Protein AF-A0A935XB15-F1 (afdb_monomer)

Nearest PDB structures (foldseek):
  5vku-assembly1_A  TM=5.324E-01  e=7.620E+00  Human herpesvirus 5 strain AD169
  7eto-assembly1_A  TM=4.835E-01  e=9.286E+00  Human betaherpesvirus 5

Sequence (62 aa):
MPRDQRSVIIRSYFGRQFGDQHPLAVPGFASVRLLQPIDDFVRRYRGGGWTSYRALVTDGAR

Solvent-accessible surface area (backbone atoms only — not comparable to full-atom values): 3922 Å² total; per-residue (Å²): 130,95,78,59,99,84,39,63,47,79,44,81,48,58,68,45,86,80,79,49,72,55,91,79,56,54,90,97,55,77,53,30,79,30,46,30,51,46,68,60,52,51,54,38,45,75,70,70,43,67,89,39,72,65,50,40,65,59,75,46,46,86

Foldseek 3Di:
DDADQPDWDKDWAADCPPVDDQPQDDPPDGTDIFIAGPVNVVVQVVVVDPPDPVCCCRVRGD

Radius of gyration: 12.69 Å; Cα contacts (8 Å, |Δi|>4): 67; chains: 1; bounding box: 34×19×34 Å

Mean predicted aligned error: 4.0 Å

pLDDT: mean 88.19, std 6.66, range [64.06, 94.5]

Secondary structure (DSSP, 8-state):
----TT-EEEEEEETTTBSBPPTTPPTT-SEEEEEEEHHHHHHHHHTT---SHHHHHHHS--

Structure (mmCIF, N/CA/C/O backbone):
data_AF-A0A935XB15-F1
#
_entry.id   AF-A0A935XB15-F1
#
loop_
_atom_site.group_PDB
_atom_site.id
_atom_site.type_symbol
_atom_site.label_atom_id
_atom_site.label_alt_id
_atom_site.label_comp_id
_atom_site.label_asym_id
_atom_site.label_entity_id
_atom_site.label_seq_id
_atom_site.pdbx_PDB_ins_code
_atom_site.Cartn_x
_atom_site.Cartn_y
_atom_site.Cartn_z
_atom_site.occupancy
_atom_site.B_iso_or_equiv
_atom_site.auth_seq_id
_atom_site.auth_comp_id
_atom_site.auth_asym_id
_atom_site.auth_atom_id
_atom_site.pdbx_PDB_model_num
ATOM 1 N N . MET A 1 1 ? -15.394 14.495 8.469 1.00 64.06 1 MET A N 1
ATOM 2 C CA . MET A 1 1 ? -15.432 13.960 7.092 1.00 64.06 1 MET A CA 1
ATOM 3 C C . MET A 1 1 ? -16.349 12.748 7.097 1.00 64.06 1 MET A C 1
ATOM 5 O O . MET A 1 1 ? -15.993 11.789 7.776 1.00 64.06 1 MET A O 1
ATOM 9 N N . PRO A 1 2 ? -17.521 12.801 6.446 1.00 74.62 2 PRO A N 1
ATOM 10 C CA . PRO A 1 2 ? -18.349 11.616 6.241 1.00 74.62 2 PRO A CA 1
ATOM 11 C C . PRO A 1 2 ? -17.529 10.573 5.481 1.00 74.62 2 PRO A C 1
ATOM 13 O O . PRO A 1 2 ? -16.832 10.923 4.529 1.00 74.62 2 PRO A O 1
ATOM 16 N N . ARG A 1 3 ? -17.545 9.327 5.945 1.00 81.44 3 ARG A N 1
ATOM 17 C CA . ARG A 1 3 ? -16.857 8.203 5.306 1.00 81.44 3 ARG A CA 1
ATOM 18 C C . ARG A 1 3 ? -17.873 7.089 5.148 1.00 81.44 3 ARG A C 1
ATOM 20 O O . ARG A 1 3 ? -18.663 6.860 6.062 1.00 81.44 3 ARG A O 1
ATOM 27 N N . ASP A 1 4 ? -17.843 6.436 4.006 1.00 86.81 4 ASP A N 1
ATOM 28 C CA . ASP A 1 4 ? -18.673 5.282 3.700 1.00 86.81 4 ASP A CA 1
ATOM 29 C C . ASP A 1 4 ? -17.801 4.102 3.250 1.00 86.81 4 ASP A C 1
ATOM 31 O O . ASP A 1 4 ? -16.579 4.213 3.117 1.00 86.81 4 ASP A O 1
ATOM 35 N N . GLN A 1 5 ? -18.445 2.972 2.967 1.00 87.25 5 GLN A N 1
ATOM 36 C CA . GLN A 1 5 ? -17.775 1.736 2.556 1.00 87.25 5 GLN A CA 1
ATOM 37 C C . GLN A 1 5 ? -17.000 1.857 1.228 1.00 87.25 5 GLN A C 1
ATOM 39 O O . GLN A 1 5 ? -16.231 0.962 0.883 1.00 87.25 5 GLN A O 1
ATOM 44 N N . ARG A 1 6 ? -17.197 2.939 0.462 1.00 89.38 6 ARG A N 1
ATOM 45 C CA . ARG A 1 6 ? -16.507 3.204 -0.812 1.00 89.38 6 ARG A CA 1
ATOM 46 C C . ARG A 1 6 ? -15.332 4.162 -0.651 1.00 89.38 6 ARG A C 1
ATOM 48 O O . ARG A 1 6 ? -14.617 4.433 -1.614 1.00 89.38 6 ARG A O 1
ATOM 55 N N . SER A 1 7 ? -15.122 4.682 0.551 1.00 93.19 7 SER A N 1
ATOM 56 C CA . SER A 1 7 ? -14.084 5.663 0.819 1.00 93.19 7 SER A CA 1
ATOM 57 C C . SER A 1 7 ? -12.701 5.004 0.861 1.00 93.19 7 SER A C 1
ATOM 59 O O . SER A 1 7 ? -12.472 4.026 1.578 1.00 93.19 7 SER A O 1
ATOM 61 N N . VAL A 1 8 ? -11.750 5.571 0.115 1.00 93.19 8 VAL A N 1
ATOM 62 C CA . VAL A 1 8 ? -10.383 5.047 -0.021 1.00 93.19 8 VAL A CA 1
ATOM 63 C C . VAL A 1 8 ? -9.332 6.103 0.308 1.00 93.19 8 VAL A C 1
ATOM 65 O O . VAL A 1 8 ? -9.511 7.293 0.057 1.00 93.19 8 VAL A O 1
ATOM 68 N N . ILE A 1 9 ? -8.203 5.648 0.844 1.00 92.25 9 ILE A N 1
ATOM 69 C CA . ILE A 1 9 ? -6.954 6.400 0.903 1.00 92.25 9 ILE A CA 1
ATOM 70 C C . ILE A 1 9 ? -6.182 6.086 -0.375 1.00 92.25 9 ILE A C 1
ATOM 72 O O . ILE A 1 9 ? -5.908 4.921 -0.667 1.00 92.25 9 ILE A O 1
ATOM 76 N N . ILE A 1 10 ? -5.811 7.130 -1.111 1.00 93.44 10 ILE A N 1
ATOM 77 C CA . ILE A 1 10 ? -4.936 7.035 -2.280 1.00 93.44 10 ILE A CA 1
ATOM 78 C C . ILE A 1 10 ? -3.540 7.464 -1.835 1.00 93.44 10 ILE A C 1
ATOM 80 O O . ILE A 1 10 ? -3.379 8.558 -1.293 1.00 93.44 10 ILE A O 1
ATO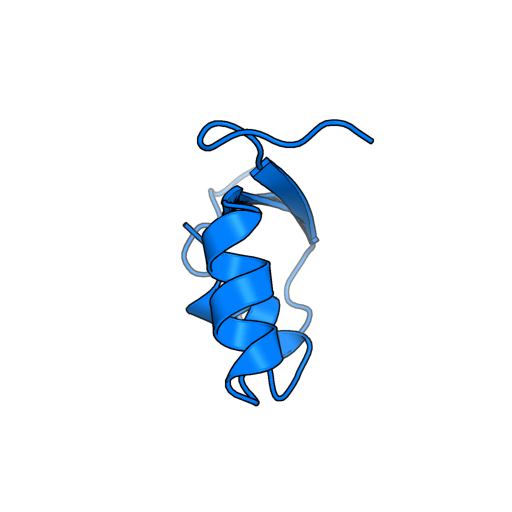M 84 N N . ARG A 1 11 ? -2.528 6.617 -2.052 1.00 92.19 11 ARG A N 1
ATOM 85 C CA . ARG A 1 11 ? -1.126 6.959 -1.768 1.00 92.19 11 ARG A CA 1
ATOM 86 C C . ARG A 1 11 ? -0.268 6.802 -3.010 1.00 92.19 11 ARG A C 1
ATOM 88 O O . ARG A 1 11 ? -0.380 5.803 -3.714 1.00 92.19 11 ARG A O 1
ATOM 95 N N . SER A 1 12 ? 0.616 7.765 -3.229 1.00 91.94 12 SER A N 1
ATOM 96 C CA . SER A 1 12 ? 1.682 7.654 -4.221 1.00 91.94 12 SER 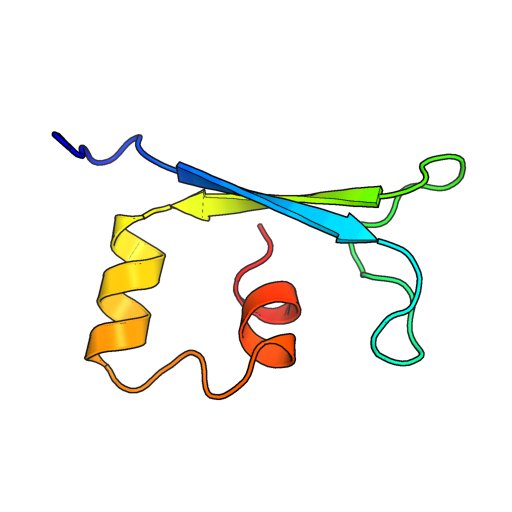A CA 1
ATOM 97 C C . SER A 1 12 ? 2.948 7.156 -3.531 1.00 91.94 12 SER A C 1
ATOM 99 O O . SER A 1 12 ? 3.451 7.808 -2.617 1.00 91.94 12 SER A O 1
ATOM 101 N N . TYR A 1 13 ? 3.454 6.003 -3.958 1.00 91.81 13 TYR A N 1
ATOM 102 C CA . TYR A 1 13 ? 4.735 5.454 -3.521 1.00 91.81 13 TYR A CA 1
ATOM 103 C C . TYR A 1 13 ? 5.781 5.681 -4.612 1.00 91.81 13 TYR A C 1
ATOM 105 O O . TYR A 1 13 ? 5.566 5.304 -5.764 1.00 91.81 13 TYR A O 1
ATOM 113 N N . PHE A 1 14 ? 6.907 6.297 -4.260 1.00 89.94 14 PHE A N 1
ATOM 114 C CA . PHE A 1 14 ? 7.937 6.692 -5.218 1.00 89.94 14 PHE A CA 1
ATOM 115 C C . PHE A 1 14 ? 9.214 5.870 -5.044 1.00 89.94 14 PHE A C 1
ATOM 117 O O . PHE A 1 14 ? 9.666 5.604 -3.931 1.00 89.94 14 PHE A O 1
ATOM 124 N N . GLY A 1 15 ? 9.835 5.528 -6.174 1.00 81.31 15 GLY A N 1
ATOM 125 C CA . GLY A 1 15 ? 11.183 4.967 -6.215 1.00 81.31 15 GLY A CA 1
ATOM 126 C C . GLY A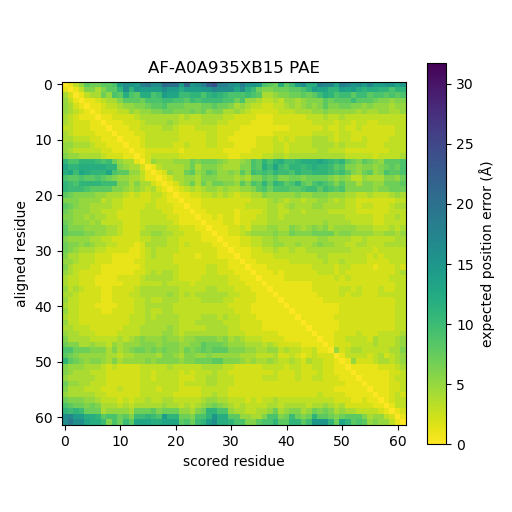 1 15 ? 11.341 3.605 -5.530 1.00 81.31 15 GLY A C 1
ATOM 127 O O . GLY A 1 15 ? 10.470 2.737 -5.594 1.00 81.31 15 GLY A O 1
ATOM 128 N N . ARG A 1 16 ? 12.512 3.414 -4.912 1.00 81.25 16 ARG A N 1
ATOM 129 C CA . ARG A 1 16 ? 12.945 2.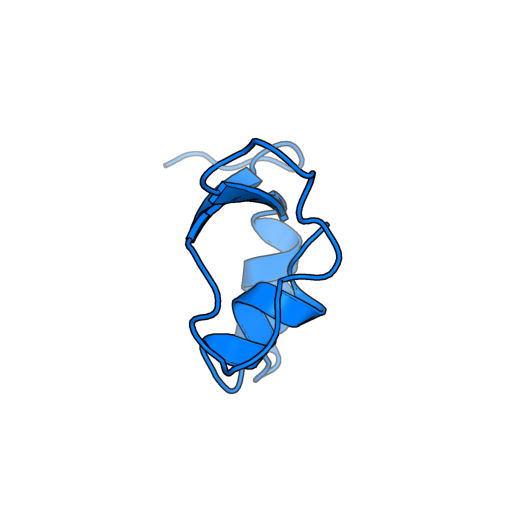185 -4.223 1.00 81.25 16 ARG A CA 1
ATOM 130 C C . ARG A 1 16 ? 13.202 2.457 -2.746 1.00 81.25 16 ARG A C 1
ATOM 132 O O . ARG A 1 16 ? 14.275 2.177 -2.222 1.00 81.25 16 ARG A O 1
ATOM 139 N N . GLN A 1 17 ? 12.227 3.071 -2.084 1.00 76.19 17 GLN A N 1
ATOM 140 C CA . GLN A 1 17 ? 12.378 3.622 -0.734 1.00 76.19 17 GLN A CA 1
ATOM 141 C C . GLN A 1 17 ? 12.792 2.584 0.327 1.00 76.19 17 GLN A C 1
ATOM 143 O O . GLN A 1 17 ? 13.304 2.956 1.378 1.00 76.19 17 GLN A O 1
ATOM 148 N N . PHE A 1 18 ? 12.639 1.289 0.028 1.00 82.50 18 PHE A N 1
ATOM 149 C CA . PHE A 1 18 ? 13.077 0.168 0.864 1.00 82.50 18 PHE A CA 1
ATOM 150 C C . PHE A 1 18 ? 14.076 -0.773 0.171 1.00 82.50 18 PHE A C 1
ATOM 152 O O . PHE A 1 18 ? 14.103 -1.962 0.476 1.00 82.50 18 PHE A O 1
ATOM 159 N N . GLY A 1 19 ? 14.874 -0.261 -0.770 1.00 81.56 19 GLY A N 1
ATOM 160 C CA . GLY A 1 19 ? 15.866 -1.026 -1.541 1.00 81.56 19 GLY A CA 1
ATOM 161 C C . GLY A 1 19 ? 15.274 -1.733 -2.761 1.00 81.56 19 GLY A C 1
ATOM 162 O O . GLY A 1 19 ? 15.884 -1.728 -3.829 1.00 81.56 19 GLY A O 1
ATOM 163 N N . ASP A 1 20 ? 14.042 -2.223 -2.637 1.00 82.31 20 ASP A N 1
ATOM 164 C CA . ASP A 1 20 ? 13.334 -2.917 -3.708 1.00 82.31 20 ASP A CA 1
ATOM 165 C C . ASP A 1 20 ? 12.339 -2.018 -4.444 1.00 82.31 20 ASP A C 1
ATOM 167 O O . ASP A 1 20 ? 11.786 -1.046 -3.910 1.00 82.31 20 ASP A O 1
ATOM 171 N N . GLN A 1 21 ? 12.093 -2.373 -5.703 1.00 87.88 21 GLN A N 1
ATOM 172 C CA . GLN A 1 21 ? 10.978 -1.830 -6.464 1.00 87.88 21 GLN A CA 1
ATOM 173 C C . GLN A 1 21 ? 9.668 -2.403 -5.919 1.00 87.88 21 GLN A C 1
ATOM 175 O O . GLN A 1 21 ? 9.572 -3.589 -5.611 1.00 87.88 21 GLN A O 1
ATOM 180 N N . HIS A 1 22 ? 8.652 -1.552 -5.792 1.00 90.31 22 HIS A N 1
ATOM 181 C CA . HIS A 1 22 ? 7.349 -1.995 -5.312 1.00 90.31 22 HIS A CA 1
ATOM 182 C C . HIS A 1 22 ? 6.744 -3.042 -6.272 1.00 90.31 22 HIS A C 1
ATOM 184 O O . HIS A 1 22 ? 6.812 -2.825 -7.483 1.00 90.31 22 HIS A O 1
ATOM 190 N N . PRO A 1 23 ? 6.104 -4.125 -5.788 1.00 89.25 23 PRO A N 1
ATOM 191 C CA . PRO A 1 23 ? 5.565 -5.188 -6.650 1.00 89.25 23 PRO A CA 1
ATOM 192 C C . PRO A 1 23 ? 4.561 -4.705 -7.705 1.00 89.25 23 PRO A C 1
ATOM 194 O O . PRO A 1 23 ? 4.495 -5.244 -8.801 1.00 89.25 23 PRO A O 1
ATOM 197 N N . LEU A 1 24 ? 3.797 -3.660 -7.379 1.00 90.50 24 LEU A N 1
ATOM 198 C CA . LEU A 1 24 ? 2.829 -3.025 -8.287 1.00 90.50 24 LEU A CA 1
ATOM 199 C C . LEU A 1 24 ? 3.443 -1.953 -9.210 1.00 90.50 24 LEU A C 1
ATOM 201 O O . LEU A 1 24 ? 2.716 -1.187 -9.839 1.00 90.50 24 LEU A O 1
ATOM 205 N N . ALA A 1 25 ? 4.769 -1.819 -9.255 1.00 91.69 25 ALA A N 1
ATOM 206 C CA . ALA A 1 25 ? 5.409 -0.828 -10.108 1.00 91.69 25 ALA A CA 1
ATOM 207 C C . ALA A 1 25 ? 5.353 -1.234 -11.582 1.00 91.69 25 ALA A C 1
ATOM 209 O O . ALA A 1 25 ? 5.724 -2.344 -11.953 1.00 91.69 25 ALA A O 1
ATOM 210 N N . VAL A 1 26 ? 4.956 -0.285 -12.426 1.00 91.31 26 VAL A N 1
ATOM 211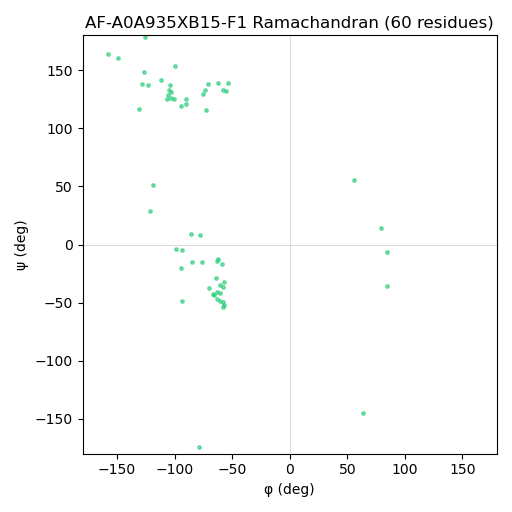 C CA . VAL A 1 26 ? 4.897 -0.456 -13.879 1.00 91.31 26 VAL A CA 1
ATOM 212 C C . VAL A 1 26 ? 6.099 0.256 -14.513 1.00 91.31 26 VAL A C 1
ATOM 214 O O . VAL A 1 26 ? 6.350 1.418 -14.175 1.00 91.31 26 VAL A O 1
ATOM 217 N N . PRO A 1 27 ? 6.861 -0.392 -15.419 1.00 90.88 27 PRO A N 1
ATOM 218 C CA . PRO A 1 27 ? 7.976 0.246 -16.116 1.00 90.88 27 PRO A CA 1
ATOM 219 C C . PRO A 1 27 ? 7.564 1.545 -16.820 1.00 90.88 27 PRO A C 1
ATOM 221 O O . PRO A 1 27 ? 6.495 1.623 -17.417 1.00 90.88 27 PRO A O 1
ATOM 224 N N . GLY A 1 28 ? 8.420 2.567 -16.750 1.00 91.69 28 GLY A N 1
ATOM 225 C CA . GLY A 1 28 ? 8.157 3.885 -17.342 1.00 91.69 28 GLY A CA 1
ATOM 226 C C . GLY A 1 28 ? 7.334 4.841 -16.468 1.00 91.69 28 GLY A C 1
ATOM 227 O O . GLY A 1 28 ? 7.224 6.015 -16.810 1.00 91.69 28 GLY A O 1
ATOM 228 N N . PHE A 1 29 ? 6.811 4.395 -15.319 1.00 91.25 29 PHE A N 1
ATOM 229 C CA . PHE A 1 29 ? 6.089 5.251 -14.373 1.00 91.25 29 PHE A CA 1
ATOM 230 C C . PHE A 1 29 ? 6.947 5.597 -13.151 1.00 91.25 29 PHE A C 1
ATOM 232 O O . PHE A 1 29 ? 7.609 4.743 -12.566 1.00 91.25 29 PHE A O 1
ATOM 239 N N . ALA A 1 30 ? 6.901 6.863 -12.727 1.00 89.81 30 ALA A N 1
ATOM 240 C CA . ALA A 1 30 ? 7.700 7.369 -11.606 1.00 89.81 30 ALA A CA 1
ATOM 241 C C . ALA A 1 30 ? 7.170 6.961 -10.21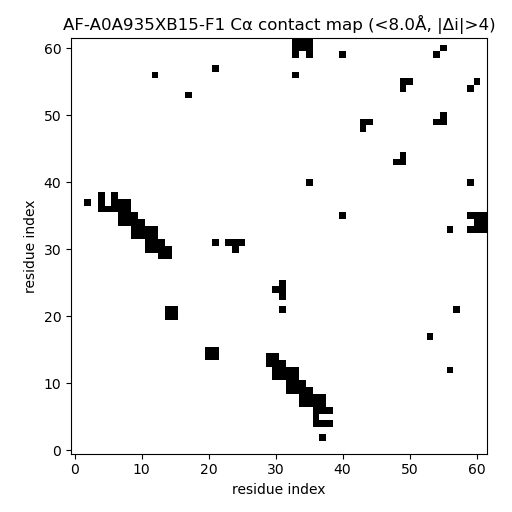5 1.00 89.81 30 ALA A C 1
ATOM 243 O O . ALA A 1 30 ? 7.874 7.102 -9.214 1.00 89.81 30 ALA A O 1
ATOM 244 N N . SER A 1 31 ? 5.923 6.489 -10.135 1.00 92.69 31 SER A N 1
ATOM 245 C CA . SER A 1 31 ? 5.276 6.140 -8.871 1.00 92.69 31 SER A CA 1
ATOM 246 C C . SER A 1 31 ? 4.281 5.004 -9.029 1.00 92.69 31 SER A C 1
ATOM 248 O O . SER A 1 31 ? 3.780 4.738 -10.122 1.00 92.69 31 SER A O 1
ATOM 250 N N . VAL A 1 32 ? 3.967 4.380 -7.902 1.00 92.69 32 VAL A N 1
ATOM 251 C CA . VAL A 1 32 ? 2.892 3.408 -7.757 1.00 92.69 32 VAL A CA 1
ATOM 252 C C . VAL A 1 32 ? 1.732 4.067 -7.028 1.00 92.69 32 VAL A C 1
ATOM 254 O O . VAL A 1 32 ? 1.926 4.702 -5.990 1.00 92.69 32 VAL A O 1
ATOM 257 N N . ARG A 1 33 ? 0.518 3.896 -7.554 1.00 92.56 33 ARG A N 1
ATOM 258 C CA . ARG A 1 33 ? -0.714 4.287 -6.867 1.00 92.56 33 ARG A CA 1
ATOM 259 C C . ARG A 1 33 ? -1.207 3.116 -6.028 1.00 92.56 33 ARG A C 1
ATOM 261 O O . ARG A 1 33 ? -1.500 2.062 -6.5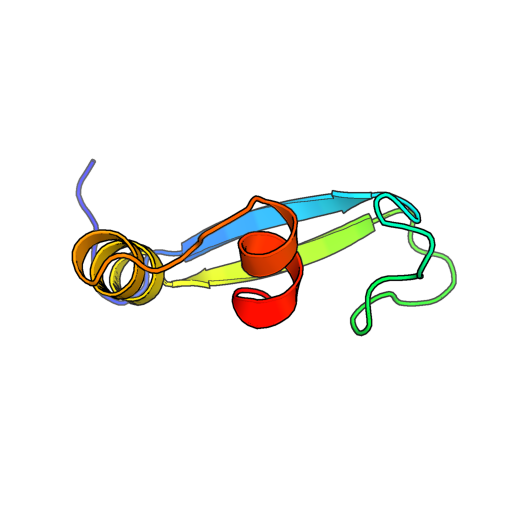75 1.00 92.56 33 ARG A O 1
ATOM 268 N N . LEU A 1 34 ? -1.332 3.329 -4.726 1.00 92.69 34 LEU A N 1
ATOM 269 C CA . LEU A 1 34 ? -1.869 2.355 -3.781 1.00 92.69 34 LEU A CA 1
ATOM 270 C C . LEU A 1 34 ? -3.275 2.780 -3.372 1.00 92.69 34 LEU A C 1
ATOM 272 O O . LEU A 1 34 ? -3.467 3.930 -2.956 1.00 92.69 34 LEU A O 1
ATOM 276 N N . LEU A 1 35 ? -4.240 1.866 -3.475 1.00 92.81 35 LEU A N 1
ATOM 277 C CA . LEU A 1 35 ? -5.606 2.087 -3.018 1.00 92.81 35 LEU A CA 1
ATOM 278 C C . LEU A 1 35 ? -5.844 1.294 -1.737 1.00 92.81 35 LEU A C 1
ATOM 280 O O . LEU A 1 35 ? -5.657 0.082 -1.686 1.00 92.81 35 LEU A O 1
ATOM 284 N N . GLN A 1 36 ? -6.288 1.979 -0.688 1.00 92.31 36 GLN A N 1
ATOM 285 C CA . GLN A 1 36 ? -6.591 1.331 0.580 1.00 92.31 36 GLN A CA 1
ATOM 286 C C . GLN A 1 36 ? -7.968 1.761 1.088 1.00 92.31 36 GLN A C 1
ATOM 288 O O . GLN A 1 36 ? -8.144 2.938 1.408 1.00 92.31 36 GLN A O 1
ATOM 293 N N . PRO A 1 37 ? -8.941 0.843 1.214 1.00 92.19 37 PRO A N 1
ATOM 294 C CA . PRO A 1 37 ? -10.215 1.144 1.856 1.00 92.19 37 PRO A CA 1
ATOM 295 C C . PRO A 1 37 ? -10.004 1.698 3.267 1.00 92.19 37 PRO A C 1
ATOM 297 O O . PRO A 1 37 ? -9.242 1.134 4.059 1.00 92.19 37 PRO A O 1
ATOM 300 N N . ILE A 1 38 ? -10.682 2.803 3.591 1.00 91.88 38 ILE A N 1
ATOM 301 C CA . ILE A 1 38 ? -10.528 3.457 4.898 1.00 91.88 38 ILE A CA 1
ATOM 302 C C . ILE A 1 38 ? -10.936 2.512 6.030 1.00 91.88 38 ILE A C 1
ATOM 304 O O . ILE A 1 38 ? -10.248 2.453 7.050 1.00 91.88 38 ILE A O 1
ATOM 308 N N . ASP A 1 39 ? -12.021 1.761 5.851 1.00 91.56 39 ASP A N 1
ATOM 309 C CA . ASP A 1 39 ? -12.522 0.850 6.881 1.00 91.56 39 ASP A CA 1
ATOM 310 C C . ASP A 1 39 ? -11.515 -0.260 7.190 1.00 91.56 39 ASP A C 1
ATOM 312 O O . ASP A 1 39 ? -11.270 -0.560 8.360 1.00 91.56 39 ASP A O 1
ATOM 316 N N . ASP A 1 40 ? -10.856 -0.814 6.167 1.00 90.62 40 ASP A N 1
ATOM 317 C CA . ASP A 1 40 ? -9.806 -1.818 6.359 1.00 90.62 40 ASP A CA 1
ATOM 318 C C . ASP A 1 40 ? -8.578 -1.227 7.063 1.00 90.62 40 ASP A C 1
ATOM 320 O O . ASP A 1 40 ? -8.055 -1.818 8.013 1.00 90.62 40 ASP A O 1
ATOM 324 N N . PHE A 1 41 ? -8.173 -0.014 6.667 1.00 92.06 41 PHE A N 1
ATOM 325 C CA . PHE A 1 41 ? -7.089 0.712 7.324 1.00 92.06 41 PHE A CA 1
ATOM 326 C C . PHE A 1 41 ? -7.369 0.912 8.820 1.00 92.06 41 PHE A C 1
ATOM 328 O O . PHE A 1 41 ? -6.532 0.546 9.649 1.00 92.06 41 PHE A O 1
ATOM 335 N N . VAL A 1 42 ? -8.546 1.446 9.168 1.00 91.88 42 VAL A N 1
ATOM 336 C CA . VAL A 1 42 ? -8.951 1.723 10.556 1.00 91.88 42 VAL A CA 1
ATOM 337 C C . VAL A 1 42 ? -9.098 0.434 11.357 1.00 91.88 42 VAL A C 1
ATOM 339 O O . VAL A 1 42 ? -8.624 0.372 12.492 1.00 91.88 42 VAL A O 1
ATOM 342 N N . ARG A 1 43 ? -9.722 -0.601 10.781 1.00 92.38 43 ARG A N 1
ATOM 343 C CA . ARG A 1 43 ? -9.887 -1.913 11.420 1.00 92.38 43 ARG A CA 1
ATOM 344 C C . ARG A 1 43 ? -8.535 -2.512 11.793 1.00 92.38 43 ARG A C 1
ATOM 346 O O . ARG A 1 43 ? -8.345 -2.910 12.939 1.00 92.38 43 ARG A O 1
ATOM 353 N N . ARG A 1 44 ? -7.582 -2.531 10.855 1.00 93.31 44 ARG A N 1
ATOM 354 C CA . ARG A 1 44 ? -6.243 -3.084 11.098 1.00 93.31 44 ARG A CA 1
ATOM 355 C C . ARG A 1 44 ? -5.426 -2.216 12.055 1.00 93.31 44 ARG A C 1
ATOM 357 O O . ARG A 1 44 ? -4.764 -2.776 12.918 1.00 93.31 44 ARG A O 1
ATOM 364 N N . TYR A 1 45 ? -5.538 -0.887 11.983 1.00 93.06 45 TYR A N 1
ATOM 365 C CA . TYR A 1 45 ? -4.908 0.026 12.948 1.00 93.06 45 TYR A CA 1
ATOM 366 C C . TYR A 1 45 ? -5.403 -0.211 14.384 1.00 93.06 45 TYR A C 1
ATOM 368 O O . TYR A 1 45 ? -4.600 -0.381 15.296 1.00 93.06 45 TYR A O 1
ATOM 376 N N . ARG A 1 46 ? -6.726 -0.296 14.588 1.00 94.50 46 ARG A N 1
ATOM 377 C CA . ARG A 1 46 ? -7.327 -0.559 15.911 1.00 94.50 46 ARG A CA 1
ATOM 378 C C . ARG A 1 46 ? -6.961 -1.930 16.474 1.00 94.50 46 ARG A C 1
ATOM 380 O O . ARG A 1 46 ? -6.891 -2.078 17.686 1.00 94.50 46 ARG A O 1
ATOM 387 N N . GLY A 1 47 ? -6.710 -2.908 15.607 1.00 94.25 47 GLY A N 1
ATOM 388 C CA . GLY A 1 47 ? -6.199 -4.225 15.988 1.00 94.25 47 GLY A CA 1
ATOM 389 C C . GLY A 1 47 ? -4.695 -4.269 16.287 1.00 94.25 47 GLY A C 1
ATOM 390 O O . GLY A 1 47 ? -4.160 -5.363 16.419 1.00 94.25 47 GLY A O 1
ATOM 391 N N . GLY A 1 48 ? -3.997 -3.126 16.342 1.00 91.06 48 GLY A N 1
ATOM 392 C CA . GLY A 1 48 ? -2.546 -3.066 16.573 1.00 91.06 48 GLY A CA 1
ATOM 393 C C . GLY A 1 48 ? -1.690 -3.372 15.337 1.00 91.06 48 GLY A C 1
ATOM 394 O O . GLY A 1 48 ? -0.496 -3.632 15.457 1.00 91.06 48 GLY A O 1
ATOM 395 N N . GLY A 1 49 ? -2.287 -3.372 14.143 1.00 89.56 49 GLY A N 1
ATOM 396 C CA . GLY A 1 49 ? -1.580 -3.536 12.874 1.00 89.56 49 GLY A CA 1
ATOM 397 C C . GLY A 1 49 ? -0.875 -2.263 12.389 1.00 89.56 49 GLY A C 1
ATOM 398 O O . GLY A 1 49 ? -0.860 -1.238 13.062 1.00 89.56 49 GLY A O 1
ATOM 399 N N . TRP A 1 50 ? -0.312 -2.331 11.174 1.00 91.56 50 TRP A N 1
ATOM 400 C CA . TRP A 1 50 ? 0.524 -1.278 10.567 1.00 91.56 50 TRP A CA 1
ATOM 401 C C . TRP A 1 50 ? 1.727 -0.889 11.434 1.00 91.56 50 TRP A C 1
ATOM 403 O O . TRP A 1 50 ? 1.947 0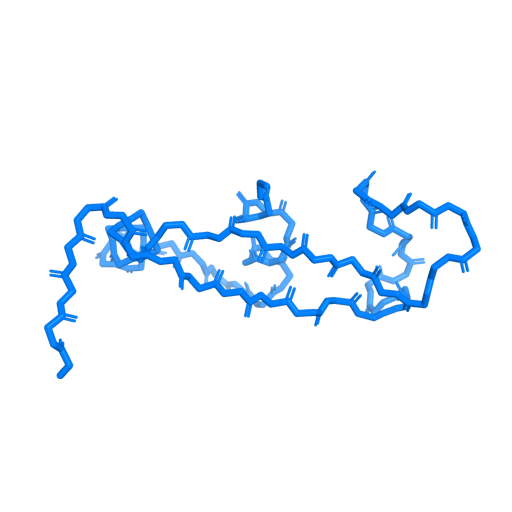.274 11.752 1.00 91.56 50 TRP A O 1
ATOM 413 N N . THR A 1 51 ? 2.539 -1.884 11.785 1.00 90.50 51 THR A N 1
ATOM 414 C CA . THR A 1 51 ? 3.714 -1.737 12.661 1.00 90.50 51 THR A CA 1
ATOM 415 C C . THR A 1 51 ? 4.811 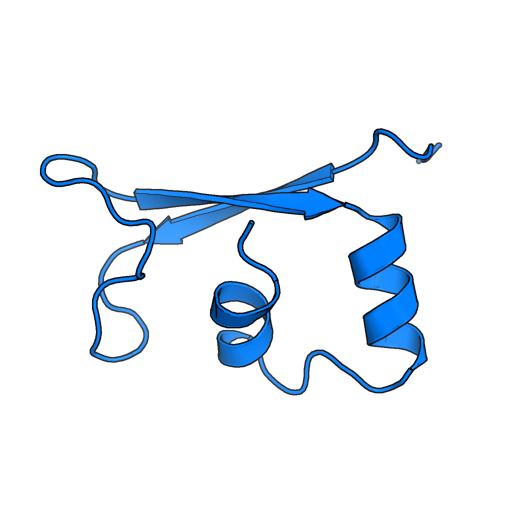-0.833 12.095 1.00 90.50 51 THR A C 1
ATOM 417 O O . THR A 1 51 ? 5.719 -0.432 12.816 1.00 90.50 51 THR A O 1
ATOM 420 N N . SER A 1 52 ? 4.757 -0.508 10.803 1.00 90.56 52 SER A N 1
ATOM 421 C CA . SER A 1 52 ? 5.669 0.427 10.152 1.00 90.56 52 SER A CA 1
ATOM 422 C C . SER A 1 52 ? 5.056 0.995 8.875 1.00 90.56 52 SER A C 1
ATOM 424 O O . SER A 1 52 ? 4.127 0.423 8.297 1.00 90.56 52 SER A O 1
ATOM 426 N N . TYR A 1 53 ? 5.632 2.094 8.380 1.00 88.69 53 TYR A N 1
ATOM 427 C CA . TYR A 1 53 ? 5.276 2.623 7.063 1.00 88.69 53 TYR A CA 1
ATOM 428 C C . TYR A 1 53 ? 5.567 1.616 5.942 1.00 88.69 53 TYR A C 1
ATOM 430 O O . TYR A 1 53 ? 4.781 1.518 5.006 1.00 88.69 53 TYR A O 1
ATOM 438 N N . ARG A 1 54 ? 6.636 0.813 6.068 1.00 88.44 54 ARG A N 1
ATOM 439 C CA . ARG A 1 54 ? 6.936 -0.278 5.129 1.00 88.44 54 ARG A CA 1
ATOM 440 C C . ARG A 1 54 ? 5.774 -1.264 5.057 1.00 88.44 54 ARG A C 1
ATOM 442 O O . ARG A 1 54 ? 5.235 -1.446 3.977 1.00 88.44 54 ARG A O 1
ATOM 449 N N . ALA A 1 55 ? 5.330 -1.793 6.199 1.00 88.94 55 ALA A N 1
ATOM 450 C CA . ALA A 1 55 ? 4.186 -2.708 6.262 1.00 88.94 55 ALA A CA 1
ATOM 451 C C . ALA A 1 55 ? 2.903 -2.078 5.691 1.00 88.94 55 ALA A C 1
ATOM 453 O O . ALA A 1 55 ? 2.113 -2.749 5.033 1.00 88.94 55 ALA A O 1
ATOM 454 N N . LEU A 1 56 ? 2.699 -0.774 5.907 1.00 91.00 56 LEU A N 1
ATOM 455 C CA . LEU A 1 56 ? 1.564 -0.050 5.339 1.00 91.00 56 LEU A CA 1
ATOM 456 C C . LEU A 1 56 ? 1.590 -0.017 3.809 1.00 91.00 56 LEU A C 1
ATOM 458 O O . LEU A 1 56 ? 0.557 -0.260 3.187 1.00 91.00 56 LEU A O 1
ATOM 462 N N . VAL A 1 57 ? 2.737 0.302 3.207 1.00 90.81 57 VAL A N 1
ATOM 463 C CA . VAL A 1 57 ? 2.837 0.414 1.747 1.00 90.81 57 VAL A CA 1
ATOM 464 C C . VAL A 1 57 ? 3.082 -0.917 1.050 1.00 90.81 57 VAL A C 1
ATOM 466 O O . VAL A 1 57 ? 2.874 -0.963 -0.147 1.00 90.81 57 VAL A O 1
ATOM 469 N N . THR A 1 58 ? 3.477 -1.986 1.750 1.00 86.12 58 THR A N 1
ATOM 470 C CA . THR A 1 58 ? 3.618 -3.329 1.159 1.00 86.12 58 THR A CA 1
ATOM 471 C C . THR A 1 58 ? 2.363 -4.176 1.331 1.00 86.12 58 THR A C 1
ATOM 473 O O . THR A 1 58 ? 1.865 -4.735 0.361 1.00 86.12 58 THR A O 1
ATOM 476 N N . ASP A 1 59 ? 1.815 -4.248 2.546 1.00 83.62 59 ASP A N 1
ATOM 477 C CA . ASP A 1 59 ? 0.718 -5.172 2.873 1.00 83.62 59 ASP A CA 1
ATOM 478 C C . ASP A 1 59 ? -0.654 -4.505 2.728 1.00 83.62 59 ASP A C 1
ATOM 480 O O . ASP A 1 59 ? -1.689 -5.173 2.678 1.00 83.62 59 ASP A O 1
ATOM 484 N N . GLY A 1 60 ? -0.672 -3.171 2.754 1.00 75.88 60 GLY A N 1
ATOM 485 C CA . GLY A 1 60 ? -1.858 -2.346 2.537 1.00 75.88 60 GLY A CA 1
ATOM 486 C C . GLY A 1 60 ? -2.032 -1.898 1.093 1.00 75.88 60 GLY A C 1
ATOM 487 O O . GLY A 1 60 ? -3.041 -1.266 0.788 1.00 75.88 60 GLY A O 1
ATOM 488 N N . ALA A 1 61 ? -1.066 -2.215 0.231 1.00 71.56 61 ALA A N 1
ATOM 489 C CA . ALA A 1 61 ? -1.137 -2.001 -1.201 1.00 71.56 61 ALA A CA 1
ATOM 490 C C . ALA A 1 61 ? -2.106 -3.000 -1.840 1.00 71.56 61 ALA A C 1
ATOM 492 O O . ALA A 1 61 ? -1.861 -4.206 -1.830 1.00 71.56 61 ALA A O 1
ATOM 493 N N . ARG A 1 62 ? -3.197 -2.487 -2.404 1.00 64.88 62 ARG A N 1
ATOM 494 C CA . ARG A 1 62 ? -4.075 -3.205 -3.327 1.00 64.88 62 ARG A CA 1
ATOM 495 C C . ARG A 1 62 ? -4.322 -2.343 -4.556 1.00 64.88 62 ARG A C 1
ATOM 497 O O . ARG A 1 62 ? -4.256 -1.094 -4.423 1.00 64.88 62 ARG A O 1
#